Protein AF-A0A194AEV8-F1 (afdb_monomer)

Organism: NCBI:txid1592317

Structure (mmCIF, N/CA/C/O backbone):
data_AF-A0A194AEV8-F1
#
_entry.id   AF-A0A194AEV8-F1
#
loop_
_atom_site.group_PDB
_atom_site.id
_atom_site.type_symbol
_atom_site.label_atom_id
_atom_site.label_alt_id
_atom_site.label_comp_id
_atom_site.label_asym_id
_atom_site.label_entity_id
_atom_site.label_seq_id
_atom_site.pdbx_PDB_ins_code
_atom_site.Cartn_x
_atom_site.Cartn_y
_atom_site.Cartn_z
_atom_site.occupancy
_atom_site.B_iso_or_equiv
_atom_site.auth_seq_id
_atom_site.auth_comp_id
_atom_site.auth_asym_id
_atom_site.auth_atom_id
_atom_site.pdbx_PDB_model_num
ATOM 1 N N . MET A 1 1 ? 37.733 2.564 -61.710 1.00 79.94 1 MET A N 1
ATOM 2 C CA . MET A 1 1 ? 37.888 1.873 -60.409 1.00 79.94 1 MET A CA 1
ATOM 3 C C . MET A 1 1 ? 37.365 2.719 -59.247 1.00 79.94 1 MET A C 1
ATOM 5 O O . MET A 1 1 ? 36.405 2.290 -58.626 1.00 79.94 1 MET A O 1
ATOM 9 N N . PHE A 1 2 ? 37.878 3.934 -59.002 1.00 91.38 2 PHE A N 1
ATOM 10 C CA . PHE A 1 2 ? 37.427 4.792 -57.884 1.00 91.38 2 PHE A CA 1
ATOM 11 C C . PHE A 1 2 ? 35.915 5.092 -57.846 1.00 91.38 2 PHE A C 1
ATOM 13 O O . PHE A 1 2 ? 35.305 4.978 -56.790 1.00 91.38 2 PHE A O 1
ATOM 20 N N . ILE A 1 3 ? 35.295 5.380 -58.998 1.00 92.19 3 ILE A N 1
ATOM 21 C CA . ILE A 1 3 ? 33.857 5.708 -59.095 1.00 92.19 3 ILE A CA 1
ATOM 22 C C . ILE A 1 3 ? 32.958 4.539 -58.643 1.00 92.19 3 ILE A C 1
ATOM 24 O O . ILE A 1 3 ? 31.922 4.747 -58.011 1.00 92.19 3 ILE A O 1
ATOM 28 N N . LEU A 1 4 ? 33.364 3.297 -58.926 1.00 93.38 4 LEU A N 1
ATOM 29 C CA . LEU A 1 4 ? 32.610 2.106 -58.521 1.00 93.38 4 LEU A CA 1
ATOM 30 C C . LEU A 1 4 ? 32.680 1.892 -57.003 1.00 93.38 4 LEU A C 1
ATOM 32 O O . LEU A 1 4 ? 31.666 1.583 -56.385 1.00 93.38 4 LEU A O 1
ATOM 36 N N . TYR A 1 5 ? 33.844 2.134 -56.391 1.00 94.81 5 TYR A N 1
ATOM 37 C CA . TYR A 1 5 ? 34.007 2.052 -54.937 1.00 94.81 5 TYR A CA 1
ATOM 38 C C . TYR A 1 5 ? 33.190 3.113 -54.197 1.00 94.81 5 TYR A C 1
ATOM 40 O O . TYR A 1 5 ? 32.513 2.784 -53.225 1.00 94.81 5 TYR A O 1
ATOM 48 N N . SER A 1 6 ? 33.183 4.363 -54.673 1.00 92.25 6 SER A N 1
ATOM 49 C CA . SER A 1 6 ? 32.349 5.411 -54.071 1.00 92.25 6 SER A CA 1
ATOM 50 C C . SER A 1 6 ? 30.857 5.087 -54.166 1.00 92.25 6 SER A C 1
ATOM 52 O O . SER A 1 6 ? 30.122 5.309 -53.208 1.00 92.25 6 SER A O 1
ATOM 54 N N . CYS A 1 7 ? 30.411 4.503 -55.282 1.00 94.31 7 CYS A N 1
ATOM 55 C CA . CYS A 1 7 ? 29.015 4.098 -55.455 1.00 94.31 7 CYS A CA 1
ATOM 56 C C . CYS A 1 7 ? 28.615 2.980 -54.474 1.00 94.31 7 CYS A C 1
ATOM 58 O O . CYS A 1 7 ? 27.549 3.037 -53.861 1.00 94.31 7 CYS A O 1
ATOM 60 N N . LEU A 1 8 ? 29.504 2.007 -54.258 1.00 94.19 8 LEU A N 1
ATOM 61 C CA . LEU A 1 8 ? 29.275 0.894 -53.335 1.00 94.19 8 LEU A CA 1
ATOM 62 C C . LEU A 1 8 ? 29.209 1.359 -51.871 1.00 94.19 8 LEU A C 1
ATOM 64 O O . LEU A 1 8 ? 28.365 0.882 -51.114 1.00 94.19 8 LEU A O 1
ATOM 68 N N . ILE A 1 9 ? 30.037 2.337 -51.489 1.00 93.88 9 ILE A N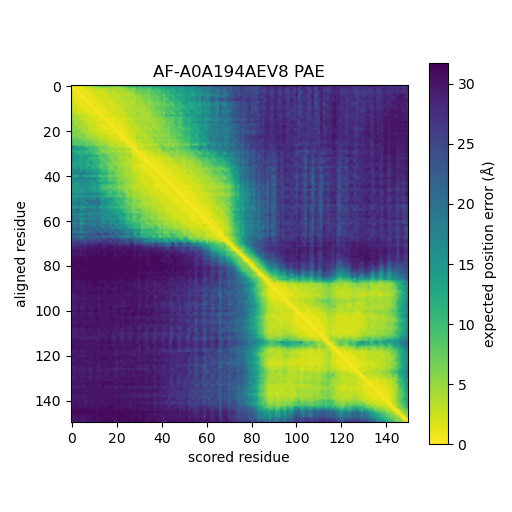 1
ATOM 69 C CA . ILE A 1 9 ? 30.010 2.935 -50.146 1.00 93.88 9 ILE A CA 1
ATOM 70 C C . ILE A 1 9 ? 28.677 3.655 -49.897 1.00 93.88 9 ILE A C 1
ATOM 72 O O . ILE A 1 9 ? 28.053 3.429 -48.863 1.00 93.88 9 ILE A O 1
ATOM 76 N N . VAL A 1 10 ? 28.196 4.466 -50.846 1.00 94.25 10 VAL A N 1
ATOM 77 C CA . VAL A 1 10 ? 26.916 5.188 -50.697 1.00 94.25 10 VAL A CA 1
ATOM 78 C C . VAL A 1 10 ? 25.734 4.219 -50.568 1.00 94.25 10 VAL A C 1
ATOM 80 O O . VAL A 1 10 ? 24.856 4.430 -49.731 1.00 94.25 10 VAL A O 1
ATOM 83 N N . LEU A 1 11 ? 25.731 3.120 -51.330 1.00 94.94 11 LEU A N 1
ATOM 84 C CA . LEU A 1 11 ? 24.713 2.072 -51.197 1.00 94.94 11 LEU A CA 1
ATOM 85 C C . LEU A 1 11 ? 24.755 1.385 -49.829 1.00 94.94 11 LEU A C 1
ATOM 87 O O . LEU A 1 11 ? 23.704 1.149 -49.233 1.00 94.94 11 LEU A O 1
ATOM 91 N N . ALA A 1 12 ? 25.950 1.091 -49.313 1.00 94.00 12 ALA A N 1
ATOM 92 C CA . ALA A 1 12 ? 26.101 0.485 -47.995 1.00 94.00 12 ALA A CA 1
ATOM 93 C C . ALA A 1 12 ? 25.555 1.399 -46.885 1.00 94.00 12 ALA A C 1
ATOM 95 O O . ALA A 1 12 ? 24.816 0.926 -46.022 1.00 94.00 12 ALA A O 1
ATOM 96 N N . PHE A 1 13 ? 25.836 2.706 -46.947 1.00 95.69 13 PHE A N 1
ATOM 97 C CA . PHE A 1 13 ? 25.277 3.682 -46.004 1.00 95.69 13 PHE A CA 1
ATOM 98 C C . PHE A 1 13 ? 23.747 3.739 -46.065 1.00 95.69 13 PHE A C 1
ATOM 100 O O . PHE A 1 13 ? 23.101 3.681 -45.022 1.00 95.69 13 PHE A O 1
ATOM 107 N N . GLY A 1 14 ? 23.156 3.742 -47.264 1.00 93.81 14 GLY A N 1
ATOM 108 C CA . GLY A 1 14 ? 21.696 3.738 -47.411 1.00 93.81 14 GLY A CA 1
ATOM 109 C C . GLY A 1 14 ? 21.020 2.507 -46.791 1.00 93.81 14 GLY A C 1
ATOM 110 O O . GLY A 1 14 ? 19.956 2.622 -46.181 1.00 93.81 14 GLY A O 1
ATOM 111 N N . ILE A 1 15 ? 21.646 1.329 -46.892 1.00 94.56 15 ILE A N 1
ATOM 112 C CA . ILE A 1 15 ? 21.136 0.097 -46.266 1.00 94.56 15 ILE A CA 1
ATOM 113 C C . ILE A 1 15 ? 21.226 0.187 -44.737 1.00 94.56 15 ILE A C 1
ATOM 115 O O . ILE A 1 15 ? 20.275 -0.180 -44.043 1.00 94.56 15 ILE A O 1
ATOM 119 N N . VAL A 1 16 ? 22.349 0.683 -44.210 1.00 94.56 16 VAL A N 1
ATOM 120 C CA . VAL A 1 16 ? 22.558 0.851 -42.764 1.00 94.56 16 VAL A CA 1
ATOM 121 C C . VAL A 1 16 ? 21.536 1.830 -42.183 1.00 94.56 16 VAL A C 1
ATOM 123 O O . VAL A 1 16 ? 20.871 1.494 -41.201 1.00 94.56 16 VAL A O 1
ATOM 126 N N . ASP A 1 17 ? 21.328 2.978 -42.829 1.00 92.81 17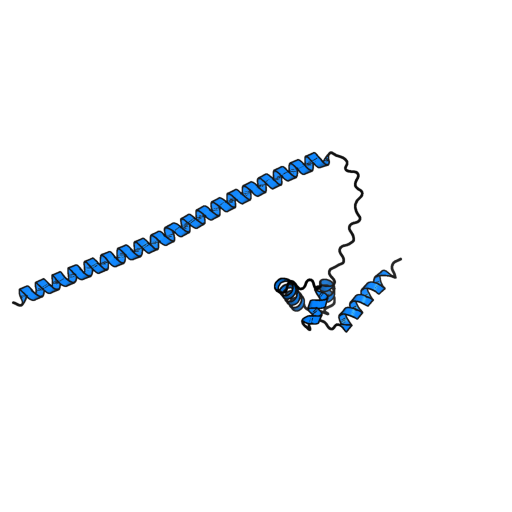 ASP A N 1
ATOM 127 C CA . ASP A 1 17 ? 20.342 3.976 -42.400 1.00 92.81 17 ASP A CA 1
ATOM 128 C C . ASP A 1 17 ? 18.916 3.413 -42.401 1.00 92.81 17 ASP A C 1
ATOM 130 O O . ASP A 1 17 ? 18.171 3.603 -41.437 1.00 92.81 17 ASP A O 1
ATOM 134 N N . ALA A 1 18 ? 18.537 2.644 -43.427 1.00 93.88 18 ALA A N 1
ATOM 135 C CA . ALA A 1 18 ? 17.218 2.013 -43.490 1.00 93.88 18 ALA A CA 1
ATOM 136 C C . ALA A 1 18 ? 16.988 1.004 -42.347 1.00 93.88 18 ALA A C 1
ATOM 138 O O . ALA A 1 18 ? 15.888 0.928 -41.786 1.00 93.88 18 ALA A O 1
ATOM 139 N N . ILE A 1 19 ? 18.022 0.241 -41.971 1.00 94.38 19 ILE A N 1
ATOM 140 C CA . ILE A 1 19 ? 17.958 -0.706 -40.848 1.00 94.38 19 ILE A CA 1
ATOM 141 C C . ILE A 1 19 ? 17.806 0.044 -39.522 1.00 94.38 19 ILE A C 1
ATOM 143 O O . ILE A 1 19 ? 16.944 -0.316 -38.715 1.00 94.38 19 ILE A O 1
ATOM 147 N N . ILE A 1 20 ? 18.600 1.098 -39.309 1.00 91.44 20 ILE A N 1
ATOM 148 C CA . ILE A 1 20 ? 18.545 1.921 -38.094 1.00 91.44 20 ILE A CA 1
ATOM 149 C C . ILE A 1 20 ? 17.167 2.577 -37.961 1.00 91.44 20 ILE A C 1
ATOM 151 O O . ILE A 1 20 ? 16.539 2.477 -36.906 1.00 91.44 20 ILE A O 1
ATOM 155 N N . PHE A 1 21 ? 16.647 3.168 -39.040 1.00 93.00 21 PHE A N 1
ATOM 156 C CA . PHE A 1 21 ? 15.336 3.818 -39.041 1.00 93.00 21 PHE A CA 1
ATOM 157 C C . PHE A 1 21 ? 14.208 2.843 -38.670 1.00 93.00 21 PHE A C 1
ATOM 159 O O . PHE A 1 21 ? 13.383 3.127 -37.798 1.00 93.00 21 PHE A O 1
ATOM 166 N N . LYS A 1 22 ? 14.215 1.636 -39.255 1.00 90.25 22 LYS A N 1
ATOM 167 C CA . LYS A 1 22 ? 13.235 0.587 -38.930 1.00 90.25 22 LYS A CA 1
ATOM 168 C C . LYS A 1 22 ? 13.346 0.120 -37.474 1.00 90.25 22 LYS A C 1
ATOM 170 O O . LYS A 1 22 ? 12.332 -0.164 -36.827 1.00 90.25 22 LYS A O 1
ATOM 175 N N . TYR A 1 23 ? 14.566 0.035 -36.947 1.00 92.12 23 TYR A N 1
ATOM 176 C CA . TYR A 1 23 ? 14.801 -0.348 -35.557 1.00 92.12 23 TYR A CA 1
ATOM 177 C C . TYR A 1 23 ? 14.248 0.696 -34.574 1.00 92.12 23 TYR A C 1
ATOM 179 O O . TYR A 1 23 ? 13.541 0.339 -33.631 1.00 92.12 23 TYR A O 1
ATOM 187 N N . ILE A 1 24 ? 14.476 1.985 -34.838 1.00 88.50 24 ILE A N 1
ATOM 188 C CA . ILE A 1 24 ? 13.954 3.083 -34.010 1.00 88.50 24 ILE A CA 1
ATOM 189 C C . ILE A 1 24 ? 12.419 3.075 -34.011 1.00 88.50 24 ILE A C 1
ATOM 191 O O . ILE A 1 24 ? 11.794 3.047 -32.948 1.00 88.50 24 ILE A O 1
ATOM 195 N N . GLN A 1 25 ? 11.801 2.987 -35.191 1.00 85.94 25 GLN A N 1
ATOM 196 C CA . GLN A 1 25 ? 10.342 3.024 -35.327 1.00 85.94 25 GLN A CA 1
ATOM 197 C C . GLN A 1 25 ? 9.648 1.847 -34.613 1.00 85.94 25 GLN A C 1
ATOM 199 O O . GLN A 1 25 ? 8.587 1.996 -33.992 1.00 85.94 25 GLN A O 1
ATOM 204 N N . THR A 1 26 ? 10.250 0.655 -34.669 1.00 88.00 26 THR A N 1
ATOM 205 C CA . THR A 1 26 ? 9.713 -0.527 -33.974 1.00 88.00 26 THR A CA 1
ATOM 206 C C . THR A 1 26 ? 9.880 -0.450 -32.457 1.00 88.00 26 THR A C 1
ATOM 208 O O . THR A 1 26 ? 9.027 -0.969 -31.729 1.00 88.00 26 THR A O 1
ATOM 211 N N . TRP A 1 27 ? 10.925 0.215 -31.962 1.00 86.38 27 TRP A N 1
ATOM 212 C CA . TRP A 1 27 ? 11.132 0.426 -30.530 1.00 86.38 27 TRP A CA 1
ATOM 213 C C . TRP A 1 27 ? 10.113 1.409 -29.933 1.00 86.38 27 TRP A C 1
ATOM 215 O O . TRP A 1 27 ? 9.469 1.080 -28.930 1.00 86.38 27 TRP A O 1
ATOM 225 N N . GLU A 1 28 ? 9.874 2.551 -30.586 1.00 87.19 28 GLU A N 1
ATOM 226 C CA . GLU A 1 28 ? 8.882 3.540 -30.130 1.00 87.19 28 GLU A CA 1
ATOM 227 C C . GLU A 1 28 ? 7.466 2.956 -30.087 1.00 87.19 28 GLU A C 1
ATOM 229 O O . GLU A 1 28 ?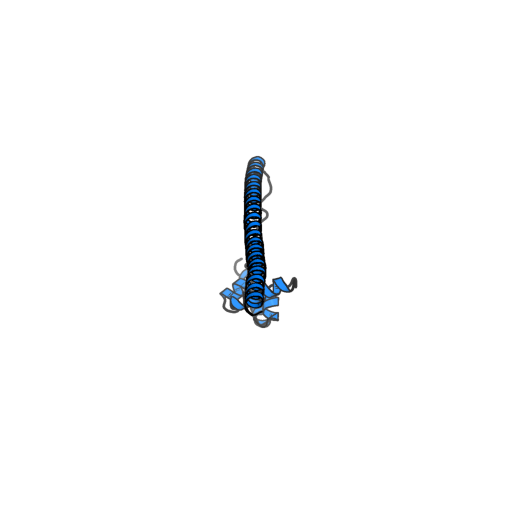 6.753 3.095 -29.089 1.00 87.19 28 GLU A O 1
ATOM 234 N N . SER A 1 29 ? 7.091 2.197 -31.121 1.00 82.62 29 SER A N 1
ATOM 235 C CA . SER A 1 29 ? 5.773 1.554 -31.207 1.00 82.62 29 SER A CA 1
ATOM 236 C C . SER A 1 29 ? 5.520 0.589 -30.042 1.00 82.62 29 SER A C 1
ATOM 238 O O . SER A 1 29 ? 4.422 0.542 -29.483 1.00 82.62 29 SER A O 1
ATOM 240 N N . ARG A 1 30 ? 6.548 -0.164 -29.624 1.00 83.31 30 ARG A N 1
ATOM 241 C CA . ARG A 1 30 ? 6.452 -1.082 -28.475 1.00 83.31 30 ARG A CA 1
ATOM 242 C C . ARG A 1 30 ? 6.332 -0.336 -27.150 1.00 83.31 30 ARG A C 1
ATOM 244 O O . ARG A 1 30 ? 5.653 -0.824 -26.248 1.00 83.31 30 ARG A O 1
ATOM 251 N N . SER A 1 31 ? 6.989 0.814 -27.016 1.00 82.88 31 SER A N 1
ATOM 252 C CA . SER A 1 31 ? 6.904 1.639 -25.808 1.00 82.88 31 SER A CA 1
ATOM 253 C C . SER A 1 31 ? 5.512 2.258 -25.657 1.00 82.88 31 SER A C 1
ATOM 255 O O . SER A 1 31 ? 4.867 2.096 -24.618 1.00 82.88 31 SER A O 1
ATOM 257 N N . LEU A 1 32 ? 4.989 2.851 -26.734 1.00 83.56 32 LEU A N 1
ATOM 258 C CA . LEU A 1 32 ? 3.650 3.442 -26.759 1.00 83.56 32 LEU A CA 1
ATOM 259 C C . LEU A 1 32 ? 2.554 2.401 -26.520 1.00 83.56 32 LEU A C 1
ATOM 261 O O . LEU A 1 32 ? 1.619 2.663 -25.769 1.00 83.56 32 LEU A O 1
ATOM 265 N N . ALA A 1 33 ? 2.690 1.192 -27.075 1.00 86.44 33 ALA A N 1
ATOM 266 C CA . ALA A 1 33 ? 1.743 0.107 -26.818 1.00 86.44 33 ALA A CA 1
ATOM 267 C C . ALA A 1 33 ? 1.709 -0.311 -25.335 1.00 86.44 33 ALA A C 1
ATOM 269 O O . ALA A 1 33 ? 0.645 -0.630 -24.804 1.00 86.44 33 ALA A O 1
ATOM 270 N N . LYS A 1 34 ? 2.856 -0.284 -24.641 1.00 87.56 34 LYS A N 1
ATOM 271 C CA . LYS A 1 34 ? 2.918 -0.591 -23.202 1.00 87.56 34 LYS A CA 1
ATOM 272 C C . LYS A 1 34 ? 2.234 0.479 -22.357 1.00 87.56 34 LYS A C 1
ATOM 274 O O . LYS A 1 34 ? 1.544 0.117 -21.409 1.00 87.56 34 LYS A O 1
ATOM 279 N N . ILE A 1 35 ? 2.423 1.758 -22.684 1.00 89.06 35 ILE A N 1
ATOM 280 C CA . ILE A 1 35 ? 1.736 2.875 -22.009 1.00 89.06 35 ILE A CA 1
ATOM 281 C C . ILE A 1 35 ? 0.225 2.768 -22.273 1.00 89.06 35 ILE A C 1
ATOM 283 O O . ILE A 1 35 ? -0.541 2.650 -21.323 1.00 89.06 35 ILE A O 1
ATOM 287 N N . ARG A 1 36 ? -0.134 2.580 -23.553 1.00 90.12 36 ARG A N 1
ATOM 288 C CA . ARG A 1 36 ? -1.394 2.033 -24.087 1.00 90.12 36 ARG A CA 1
ATOM 289 C C . ARG A 1 36 ? -2.148 1.142 -23.100 1.00 90.12 36 ARG A C 1
ATOM 291 O O . ARG A 1 36 ? -3.175 1.470 -22.512 1.00 90.12 36 ARG A O 1
ATOM 298 N N . ASN A 1 37 ? -1.566 -0.040 -22.945 1.00 94.75 37 ASN A N 1
ATOM 299 C CA . ASN A 1 37 ? -2.147 -1.128 -22.179 1.00 94.75 37 ASN A CA 1
ATOM 300 C C . ASN A 1 37 ? -2.237 -0.821 -20.681 1.00 94.75 37 ASN A C 1
ATOM 302 O O . ASN A 1 37 ? -3.149 -1.320 -20.023 1.00 94.75 37 ASN A O 1
ATOM 306 N N . LYS A 1 38 ? -1.304 -0.033 -20.129 1.00 92.38 38 LYS A N 1
ATOM 307 C CA . LYS A 1 38 ? -1.341 0.361 -18.716 1.00 92.38 38 LYS A CA 1
ATOM 308 C C . LYS A 1 38 ? -2.512 1.295 -18.433 1.00 92.38 38 LYS A C 1
ATOM 310 O O . LYS A 1 38 ? -3.227 1.051 -17.466 1.00 92.38 38 LYS A O 1
ATOM 315 N N . ASP A 1 39 ? -2.746 2.287 -19.285 1.00 92.31 39 ASP A N 1
ATOM 316 C CA . ASP A 1 39 ? -3.878 3.208 -19.134 1.00 92.31 39 ASP A CA 1
ATOM 317 C C . ASP A 1 39 ? -5.217 2.471 -19.272 1.00 92.31 39 ASP A C 1
ATOM 319 O O . ASP A 1 39 ? -6.134 2.667 -18.466 1.00 92.31 39 ASP A O 1
ATOM 323 N N . ASP A 1 40 ? -5.306 1.531 -20.218 1.00 95.31 40 ASP A N 1
ATOM 324 C CA . ASP A 1 40 ? -6.484 0.674 -20.383 1.00 95.31 40 ASP A CA 1
ATOM 325 C C . ASP A 1 40 ? -6.723 -0.220 -19.152 1.00 95.31 40 ASP A C 1
ATOM 327 O O . ASP A 1 40 ? -7.862 -0.382 -18.702 1.00 95.31 40 ASP A O 1
ATOM 331 N N . GLN A 1 41 ? -5.664 -0.795 -18.570 1.00 95.06 41 GLN A N 1
ATOM 332 C CA . GLN A 1 41 ? -5.766 -1.574 -17.331 1.00 95.06 41 GLN A CA 1
ATOM 333 C C . GLN A 1 41 ? -6.202 -0.714 -16.144 1.00 95.06 41 GLN A C 1
ATOM 335 O O . GLN A 1 41 ? -7.059 -1.138 -15.362 1.00 95.06 41 GLN A O 1
ATOM 340 N N . LEU A 1 42 ? -5.647 0.491 -16.016 1.00 95.25 42 LEU A N 1
ATOM 341 C CA . LEU A 1 42 ? -5.990 1.411 -14.936 1.00 95.25 42 LEU A CA 1
ATOM 342 C C . LEU A 1 42 ? -7.460 1.825 -15.029 1.00 95.25 42 LEU A C 1
ATOM 344 O O . LEU A 1 42 ? -8.185 1.774 -14.037 1.00 95.25 42 LEU A O 1
ATOM 348 N N . THR A 1 43 ? -7.924 2.125 -16.243 1.00 94.81 43 THR A N 1
ATOM 349 C CA . THR A 1 43 ? -9.320 2.480 -16.522 1.00 94.81 43 THR A CA 1
ATOM 350 C C . THR A 1 43 ? -10.269 1.337 -16.169 1.00 94.81 43 THR A C 1
ATOM 352 O O . THR A 1 43 ? -11.275 1.554 -15.492 1.00 94.81 43 THR A O 1
ATOM 355 N N . LYS A 1 44 ? -9.938 0.097 -16.555 1.00 95.69 44 LYS A N 1
ATOM 356 C CA . LYS A 1 44 ? -10.727 -1.092 -16.185 1.00 95.69 44 LYS A CA 1
ATOM 357 C C . LYS A 1 44 ? -10.779 -1.301 -14.673 1.00 95.69 44 LYS A C 1
ATOM 359 O O . LYS A 1 44 ? -11.847 -1.582 -14.134 1.00 95.69 44 LYS A O 1
ATOM 364 N N . THR A 1 45 ? -9.647 -1.130 -13.993 1.00 95.00 45 THR A N 1
ATOM 365 C CA . THR A 1 45 ? -9.556 -1.270 -12.531 1.00 95.00 45 THR A CA 1
ATOM 366 C C . THR A 1 45 ? -10.402 -0.212 -11.826 1.00 95.00 45 THR A C 1
ATOM 368 O O . THR A 1 45 ? -11.182 -0.536 -10.932 1.00 95.00 45 THR A O 1
ATOM 371 N N . TYR A 1 46 ? -10.321 1.042 -12.277 1.00 96.50 46 TYR A N 1
ATOM 372 C CA . TYR A 1 46 ? -11.147 2.133 -11.767 1.00 96.50 46 TYR A CA 1
ATOM 373 C C . TYR A 1 46 ? -12.643 1.844 -11.953 1.00 96.50 46 TYR A C 1
ATOM 375 O O . TYR A 1 46 ? -13.419 1.932 -11.004 1.00 96.50 46 TYR A O 1
ATOM 383 N N . GLN A 1 47 ? -13.049 1.417 -13.152 1.00 96.44 47 GLN A N 1
ATOM 384 C CA . GLN A 1 47 ? -14.441 1.054 -13.430 1.00 96.44 47 GLN A CA 1
ATOM 385 C C . GLN A 1 47 ? -14.940 -0.103 -12.551 1.00 96.44 47 GLN A C 1
ATOM 387 O O . GLN A 1 47 ? -16.090 -0.075 -12.113 1.00 96.44 47 GLN A O 1
ATOM 392 N N . ALA A 1 48 ? -14.102 -1.108 -12.277 1.00 96.75 48 ALA A N 1
ATOM 393 C CA . ALA A 1 48 ? -14.448 -2.211 -11.383 1.00 96.75 48 ALA A CA 1
ATOM 394 C C . ALA A 1 48 ? -14.678 -1.721 -9.944 1.00 96.75 48 ALA A C 1
ATOM 396 O O . ALA A 1 48 ? -15.729 -1.994 -9.368 1.00 96.75 48 ALA A O 1
ATOM 397 N N . MET A 1 49 ? -13.762 -0.911 -9.407 1.00 94.62 49 MET A N 1
ATOM 398 C CA . MET A 1 49 ? -13.876 -0.352 -8.055 1.00 94.62 49 MET A CA 1
ATOM 399 C C . MET A 1 49 ? -15.125 0.530 -7.891 1.00 94.62 49 MET A C 1
ATOM 401 O O . MET A 1 49 ? -15.812 0.462 -6.869 1.00 94.62 49 MET A O 1
ATOM 405 N N . VAL A 1 50 ? -15.463 1.339 -8.901 1.00 96.88 50 VAL A N 1
ATOM 406 C CA . VAL A 1 50 ? -16.681 2.168 -8.879 1.00 96.88 50 VAL A CA 1
ATOM 407 C C . VAL A 1 50 ? -17.934 1.290 -8.812 1.00 96.88 50 VAL A C 1
ATOM 409 O O . VAL A 1 50 ? -18.836 1.575 -8.021 1.00 96.88 50 VAL A O 1
ATOM 412 N N . LYS A 1 51 ? -17.979 0.193 -9.578 1.00 96.31 51 LYS A N 1
ATOM 413 C CA . LYS A 1 51 ? -19.089 -0.772 -9.525 1.00 96.31 51 LYS A CA 1
ATOM 414 C C . LYS A 1 51 ? -19.185 -1.459 -8.163 1.00 96.31 51 LYS A C 1
ATOM 416 O O 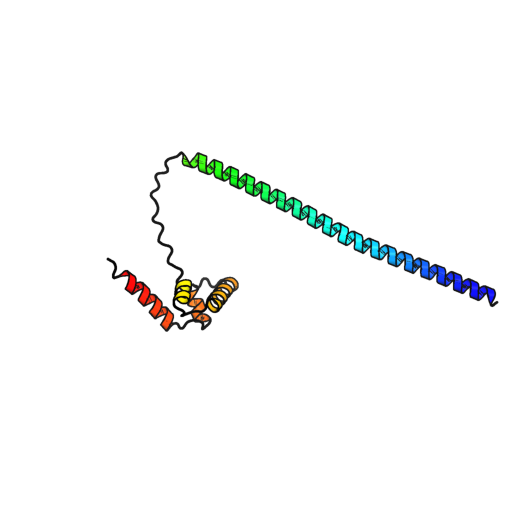. LYS A 1 51 ? -20.281 -1.540 -7.616 1.00 96.31 51 LYS A O 1
ATOM 421 N N . GLU A 1 52 ? -18.066 -1.900 -7.591 1.00 93.00 52 GLU A N 1
ATOM 422 C CA . GLU A 1 52 ? -18.041 -2.497 -6.247 1.00 93.00 52 GLU A CA 1
ATOM 423 C C . GLU A 1 52 ? -18.542 -1.512 -5.186 1.00 93.00 52 GLU A C 1
ATOM 425 O O . GLU A 1 52 ? -19.369 -1.863 -4.346 1.00 93.00 52 GLU A O 1
ATOM 430 N N . THR A 1 53 ? -18.128 -0.248 -5.272 1.00 92.56 53 THR A N 1
ATOM 431 C CA . THR A 1 53 ? -18.575 0.803 -4.347 1.00 92.56 53 THR A CA 1
ATOM 432 C C . THR A 1 53 ? -20.081 1.039 -4.456 1.00 92.56 53 THR A C 1
ATOM 434 O O . THR A 1 53 ? -20.767 1.158 -3.439 1.00 92.56 53 THR A O 1
ATOM 437 N N . GLN A 1 54 ? -20.624 1.059 -5.677 1.00 94.69 54 GLN A N 1
ATOM 438 C CA . GLN A 1 54 ? -22.067 1.175 -5.900 1.00 94.69 54 GLN A CA 1
ATOM 439 C C . GLN A 1 54 ? -22.830 -0.030 -5.342 1.00 94.69 54 GLN A C 1
ATOM 441 O O . GLN A 1 54 ? -23.862 0.154 -4.700 1.00 94.69 54 GLN A O 1
ATOM 446 N N . GLN A 1 55 ? -22.312 -1.248 -5.521 1.00 95.25 55 GLN A N 1
ATOM 447 C CA . GLN A 1 55 ? -22.925 -2.459 -4.969 1.00 95.25 55 GLN A CA 1
ATOM 448 C C . GLN A 1 55 ? -22.910 -2.467 -3.440 1.00 95.25 55 GLN A C 1
ATOM 450 O O . GLN A 1 55 ? -23.917 -2.803 -2.821 1.00 95.25 55 GLN A O 1
ATOM 455 N N . ILE A 1 56 ? -21.799 -2.060 -2.818 1.00 92.75 56 ILE A N 1
ATOM 456 C CA . ILE A 1 56 ? -21.699 -1.940 -1.359 1.00 92.75 56 ILE A CA 1
ATOM 457 C C . ILE A 1 56 ? -22.688 -0.894 -0.852 1.00 92.75 56 ILE A C 1
ATOM 459 O O . ILE A 1 56 ? -23.377 -1.143 0.136 1.00 92.75 56 ILE A O 1
ATOM 463 N N . LYS A 1 57 ? -22.801 0.248 -1.541 1.00 94.06 57 LYS A N 1
ATOM 464 C CA . LYS A 1 57 ? -23.759 1.296 -1.182 1.00 94.06 57 LYS A CA 1
ATOM 465 C C . LYS A 1 57 ? -25.202 0.791 -1.273 1.00 94.06 57 LYS A C 1
ATOM 467 O O . LYS A 1 57 ? -25.932 0.898 -0.294 1.00 94.06 57 LYS A O 1
ATOM 472 N N . ALA A 1 58 ? -25.577 0.157 -2.385 1.00 93.75 58 ALA A N 1
ATOM 473 C CA . ALA A 1 58 ? -26.904 -0.434 -2.558 1.00 93.75 58 ALA A CA 1
ATOM 474 C C . ALA A 1 58 ? -27.195 -1.513 -1.501 1.00 93.75 58 ALA A C 1
ATOM 476 O O . ALA A 1 58 ? -28.283 -1.558 -0.932 1.00 93.75 58 ALA A O 1
ATOM 477 N N . LYS A 1 59 ? -26.203 -2.351 -1.175 1.00 92.19 59 LYS A N 1
ATOM 478 C CA . LYS A 1 59 ? -26.325 -3.381 -0.136 1.00 92.19 59 LYS A CA 1
ATOM 479 C C . LYS A 1 59 ? -26.463 -2.779 1.265 1.00 92.19 59 LYS A C 1
ATOM 481 O O . LYS A 1 59 ? -27.231 -3.297 2.070 1.00 92.19 59 LYS A O 1
ATOM 486 N N . ALA A 1 60 ? -25.749 -1.696 1.563 1.00 89.31 60 ALA A N 1
ATOM 487 C CA . ALA A 1 60 ? -25.862 -0.984 2.833 1.00 89.31 60 ALA A CA 1
ATOM 488 C C . ALA A 1 60 ? -27.234 -0.311 2.987 1.00 89.31 60 ALA A C 1
ATOM 490 O O . ALA A 1 60 ? -27.818 -0.355 4.069 1.00 89.31 60 ALA A O 1
ATOM 491 N N . GLU A 1 61 ? -27.768 0.267 1.909 1.00 88.81 61 GLU A N 1
ATOM 492 C CA . GLU A 1 61 ? -29.112 0.852 1.881 1.00 88.81 61 GLU A CA 1
ATOM 493 C C . GLU A 1 61 ? -30.196 -0.224 2.041 1.00 88.81 61 GLU A C 1
ATOM 495 O O . GLU A 1 61 ? -31.077 -0.072 2.887 1.00 88.81 61 GLU A O 1
ATOM 500 N N . ALA A 1 62 ? -30.083 -1.354 1.335 1.00 88.88 62 ALA A N 1
ATOM 501 C CA . ALA A 1 62 ? -30.994 -2.490 1.489 1.00 88.88 62 ALA A CA 1
ATOM 502 C C . ALA A 1 62 ? -30.985 -3.051 2.923 1.00 88.88 62 ALA A C 1
ATOM 504 O O . ALA A 1 62 ? -32.042 -3.246 3.519 1.00 88.88 62 ALA A O 1
ATOM 505 N N . LEU A 1 63 ? -29.798 -3.225 3.517 1.00 88.44 63 LEU A N 1
ATOM 506 C CA . LEU A 1 63 ? -29.665 -3.693 4.899 1.00 88.44 63 LEU A CA 1
ATOM 507 C C . LEU A 1 63 ? -30.229 -2.683 5.909 1.00 88.44 63 LEU A C 1
ATOM 509 O O . LEU A 1 63 ? -30.763 -3.072 6.946 1.00 88.44 63 LEU A O 1
ATOM 513 N N . ARG A 1 64 ? -30.113 -1.379 5.630 1.00 85.88 64 ARG A N 1
ATOM 514 C CA . ARG A 1 64 ? -30.708 -0.333 6.470 1.00 85.88 64 ARG A CA 1
ATOM 515 C C . ARG A 1 64 ? -32.234 -0.398 6.434 1.00 85.88 64 ARG A C 1
ATOM 517 O O . ARG A 1 64 ? -32.845 -0.306 7.493 1.00 85.88 64 ARG A O 1
ATOM 524 N N . LEU A 1 65 ? -32.828 -0.592 5.257 1.00 85.62 65 LEU A N 1
ATOM 525 C CA . LEU A 1 65 ? -34.277 -0.758 5.104 1.00 85.62 65 LEU A CA 1
ATOM 526 C C . LEU A 1 65 ? -34.777 -2.034 5.793 1.00 85.62 65 LEU A C 1
ATOM 528 O O . LEU A 1 65 ? -35.794 -1.995 6.478 1.00 85.62 65 LEU A O 1
ATOM 532 N N . GLU A 1 66 ? -34.033 -3.138 5.691 1.00 82.25 66 GLU A N 1
ATOM 533 C CA . GLU A 1 66 ? -34.353 -4.390 6.387 1.00 82.25 66 GLU A CA 1
ATOM 534 C C . GLU A 1 66 ? -34.285 -4.229 7.914 1.00 82.25 66 GLU A C 1
ATOM 536 O O . GLU A 1 66 ? -35.179 -4.684 8.625 1.00 82.25 66 GLU A O 1
ATOM 541 N N . ARG A 1 67 ? -33.276 -3.515 8.438 1.00 77.06 67 ARG A N 1
ATOM 542 C CA . ARG A 1 67 ? -33.195 -3.193 9.873 1.00 77.06 67 ARG A CA 1
ATOM 543 C C . ARG A 1 67 ? -34.347 -2.310 10.336 1.00 77.06 67 ARG A C 1
ATOM 545 O O . ARG A 1 67 ? -34.921 -2.602 11.373 1.00 77.06 67 ARG A O 1
ATOM 552 N N . GLN A 1 68 ? -34.713 -1.289 9.564 1.00 76.94 68 GLN A N 1
ATOM 553 C CA . GLN A 1 68 ? -35.834 -0.403 9.898 1.00 76.94 68 GLN A CA 1
ATOM 554 C C . GLN A 1 68 ? -37.189 -1.126 9.840 1.00 76.94 68 GLN A C 1
ATOM 556 O O . GLN A 1 68 ? -38.059 -0.860 10.665 1.00 76.94 68 GLN A O 1
ATOM 561 N N . ALA A 1 69 ? -37.361 -2.074 8.914 1.00 70.44 69 ALA A N 1
ATOM 562 C CA . ALA A 1 69 ? -38.542 -2.937 8.865 1.00 70.44 69 ALA A CA 1
ATOM 563 C C . ALA A 1 69 ? -38.578 -3.941 10.034 1.00 70.44 69 ALA A C 1
ATOM 565 O O . ALA A 1 69 ? -39.647 -4.246 10.556 1.00 70.44 69 ALA A O 1
ATOM 566 N N . ASN A 1 70 ? -37.413 -4.418 10.486 1.00 66.69 70 ASN A N 1
ATOM 567 C CA . ASN A 1 70 ? -37.287 -5.333 11.625 1.00 66.69 70 ASN A CA 1
ATOM 568 C C . ASN A 1 70 ? -37.319 -4.615 12.998 1.00 66.69 70 ASN A C 1
ATOM 570 O O . ASN A 1 70 ? -37.542 -5.250 14.025 1.00 66.69 70 ASN A O 1
ATOM 574 N N . GLU A 1 71 ? -37.150 -3.289 13.036 1.00 59.16 71 GLU A N 1
ATOM 575 C CA . GLU A 1 71 ? -37.276 -2.445 14.239 1.00 59.16 71 GLU A CA 1
ATOM 576 C C . GLU A 1 71 ? -38.740 -2.189 14.669 1.00 59.16 71 GLU A C 1
ATOM 578 O O . GLU A 1 71 ? -38.966 -1.600 15.724 1.00 59.16 71 GLU A O 1
ATOM 583 N N . GLN A 1 72 ? -39.745 -2.669 13.919 1.00 53.28 72 GLN A N 1
ATOM 584 C CA . GLN A 1 72 ? -41.162 -2.629 14.332 1.00 53.28 72 GLN A CA 1
ATOM 585 C C . GLN A 1 72 ? -41.632 -3.862 15.125 1.00 53.28 72 GLN A C 1
ATOM 587 O O . GLN A 1 72 ? -42.787 -3.911 15.550 1.00 53.28 72 GLN A O 1
ATOM 592 N N . VAL A 1 73 ? -40.757 -4.835 15.399 1.00 56.72 73 VAL A N 1
ATOM 593 C CA . VAL A 1 73 ? -41.037 -5.869 16.405 1.00 56.72 73 VAL A CA 1
ATOM 594 C C . VAL A 1 73 ? -40.459 -5.391 17.741 1.00 56.72 73 VAL A C 1
ATOM 596 O O . VAL A 1 73 ? -39.242 -5.208 17.826 1.00 56.72 73 VAL A O 1
ATOM 599 N N . PRO A 1 74 ? -41.271 -5.188 18.800 1.00 51.28 74 PRO A N 1
ATOM 600 C CA . PRO A 1 74 ? -40.770 -4.808 20.115 1.00 51.28 74 PRO A CA 1
ATOM 601 C C . PRO A 1 74 ? -39.975 -5.981 20.696 1.00 51.28 74 PRO A C 1
ATOM 603 O O . PRO A 1 74 ? -40.499 -6.853 21.390 1.00 51.28 74 PRO A O 1
ATOM 606 N N . SER A 1 75 ? -38.685 -6.032 20.373 1.00 51.00 75 SER A N 1
ATOM 607 C CA . SER A 1 75 ? -37.761 -7.015 20.916 1.00 51.00 75 SER A CA 1
ATOM 608 C C . SER A 1 75 ? -37.438 -6.619 22.348 1.00 51.00 75 SER A C 1
ATOM 610 O O . SER A 1 75 ? -36.500 -5.879 22.639 1.00 51.00 75 SER A O 1
ATOM 612 N N . SER A 1 76 ? -38.273 -7.136 23.244 1.00 54.66 76 SER A N 1
ATOM 613 C CA . SER A 1 76 ? -37.973 -7.444 24.636 1.00 54.66 76 SER A CA 1
ATOM 614 C C . SER A 1 76 ? -36.647 -8.221 24.729 1.00 54.66 76 SER A C 1
ATOM 616 O O . SER A 1 76 ? -36.602 -9.442 24.893 1.00 54.66 76 SER A O 1
ATOM 618 N N . LYS A 1 77 ? -35.529 -7.510 24.633 1.00 55.56 77 LYS A N 1
ATOM 619 C CA . LYS A 1 77 ? -34.240 -7.946 25.154 1.00 55.56 77 LYS A CA 1
ATOM 620 C C . LYS A 1 77 ? -33.654 -6.765 25.890 1.00 55.56 77 LYS A C 1
ATOM 622 O O . LYS A 1 77 ? -33.190 -5.802 25.288 1.00 55.56 77 LYS A O 1
ATOM 627 N N . ALA A 1 78 ? -33.742 -6.874 27.212 1.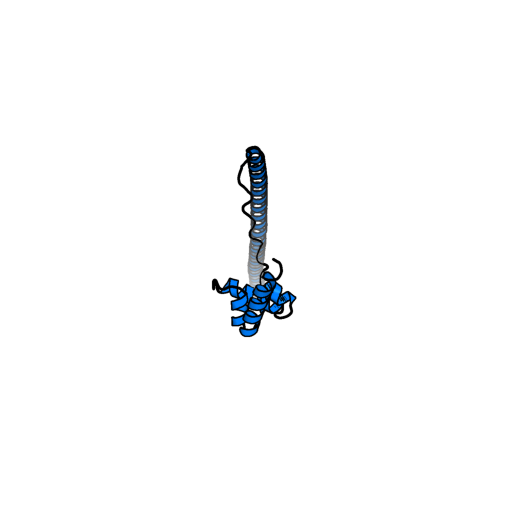00 54.91 78 ALA A N 1
ATOM 628 C CA . ALA A 1 78 ? -33.074 -6.028 28.176 1.00 54.91 78 ALA A CA 1
ATOM 629 C C . ALA A 1 78 ? -31.690 -5.594 27.662 1.00 54.91 78 ALA A C 1
ATOM 631 O O . ALA A 1 78 ? -30.974 -6.431 27.092 1.00 54.91 78 ALA A O 1
ATOM 632 N N . PRO A 1 79 ? -31.286 -4.332 27.881 1.00 52.31 79 PRO A N 1
ATOM 633 C CA . PRO A 1 79 ? -29.916 -3.916 27.652 1.00 52.31 79 PRO A CA 1
ATOM 634 C C . PRO A 1 79 ? -29.027 -4.868 28.450 1.00 52.31 79 PRO A C 1
ATOM 636 O O . PRO A 1 79 ? -29.009 -4.833 29.680 1.00 52.31 79 PRO A O 1
ATOM 639 N N . ARG A 1 80 ? -28.314 -5.771 27.767 1.00 53.56 80 ARG A N 1
ATOM 640 C CA . ARG A 1 80 ? -27.153 -6.408 28.379 1.00 53.56 80 ARG A CA 1
ATOM 641 C C . ARG A 1 80 ? -26.256 -5.247 28.748 1.00 53.56 80 ARG A C 1
ATOM 643 O O . ARG A 1 80 ? -25.786 -4.551 27.850 1.00 53.56 80 ARG A O 1
ATOM 650 N N . ALA A 1 81 ? -26.125 -5.018 30.052 1.00 46.44 81 ALA A N 1
ATOM 651 C CA . ALA A 1 81 ? -25.217 -4.055 30.630 1.00 46.44 81 ALA A CA 1
ATOM 652 C C . ALA A 1 81 ? -23.925 -4.087 29.817 1.00 46.44 81 ALA A C 1
ATOM 654 O O . ALA A 1 81 ? -23.239 -5.110 29.750 1.00 46.44 81 ALA A O 1
ATOM 655 N N . ILE A 1 82 ? -23.667 -2.986 29.117 1.00 53.53 82 ILE A N 1
ATOM 656 C CA . ILE A 1 82 ? -22.390 -2.731 28.481 1.00 53.53 82 ILE A CA 1
ATOM 657 C C . ILE A 1 82 ? -21.422 -2.728 29.655 1.00 53.53 82 ILE A C 1
ATOM 659 O O . ILE A 1 82 ? -21.394 -1.775 30.433 1.00 53.53 82 ILE A O 1
ATOM 663 N N . ALA A 1 83 ? -20.710 -3.839 29.848 1.00 46.78 83 ALA A N 1
ATOM 664 C CA . ALA A 1 83 ? -19.550 -3.863 30.711 1.00 46.78 83 ALA A CA 1
ATOM 665 C C . ALA A 1 83 ? -18.689 -2.695 30.238 1.00 46.78 83 ALA A C 1
ATOM 667 O O . ALA A 1 83 ? -18.293 -2.656 29.070 1.00 46.78 83 ALA A O 1
ATOM 668 N N . GLN A 1 84 ? -18.533 -1.698 31.108 1.00 51.72 84 GLN A N 1
ATOM 669 C CA . GLN A 1 84 ? -17.755 -0.498 30.839 1.00 51.72 84 GLN A CA 1
ATOM 670 C C . GLN A 1 84 ? -16.461 -0.926 30.140 1.00 51.72 84 GLN A C 1
ATOM 672 O O . GLN A 1 84 ? -15.811 -1.864 30.620 1.00 51.72 84 GLN A O 1
ATOM 677 N N . PRO A 1 85 ? -16.095 -0.331 28.991 1.00 47.28 85 PRO A N 1
ATOM 678 C CA . PRO A 1 85 ? -14.837 -0.670 28.359 1.00 47.28 85 PRO A CA 1
ATOM 679 C C . PRO A 1 85 ? -13.754 -0.349 29.381 1.00 47.28 85 PRO A C 1
ATOM 681 O O . PRO A 1 85 ? -13.553 0.819 29.711 1.00 47.28 85 PRO A O 1
ATOM 684 N N . ARG A 1 86 ? -13.102 -1.388 29.924 1.00 55.00 86 ARG A N 1
ATOM 685 C CA . ARG A 1 86 ? -11.890 -1.237 30.729 1.00 55.00 86 ARG A CA 1
ATOM 686 C C . ARG A 1 86 ? -10.989 -0.315 29.921 1.00 55.00 86 ARG A C 1
ATOM 688 O O . ARG A 1 86 ? -10.572 -0.688 28.821 1.00 55.00 86 ARG A O 1
ATOM 695 N N . GLN A 1 87 ? -10.799 0.914 30.398 1.00 58.78 87 GLN A N 1
ATOM 696 C CA . GLN A 1 87 ? -9.897 1.858 29.760 1.00 58.78 87 GLN A CA 1
ATOM 697 C C . GLN A 1 87 ? -8.579 1.127 29.538 1.00 58.78 87 GLN A C 1
ATOM 699 O O . GLN A 1 87 ? -8.085 0.433 30.424 1.00 58.78 87 GLN A O 1
ATOM 704 N N . ASN A 1 88 ? -8.078 1.191 28.309 1.00 74.50 88 ASN A N 1
ATOM 705 C CA . ASN A 1 88 ? -6.901 0.442 27.912 1.00 74.50 88 ASN A CA 1
ATOM 706 C C . ASN A 1 88 ? -5.736 0.865 28.822 1.00 74.50 88 ASN A C 1
ATOM 708 O O . ASN A 1 88 ? -5.300 2.013 28.749 1.00 74.50 88 ASN A O 1
ATOM 712 N N . ILE A 1 89 ? -5.279 -0.046 29.684 1.00 81.81 89 ILE A N 1
ATOM 713 C CA . ILE A 1 89 ? -4.246 0.168 30.714 1.00 81.81 89 ILE A CA 1
ATOM 714 C C . ILE A 1 89 ? -3.013 0.831 30.090 1.00 81.81 89 ILE A C 1
ATOM 716 O O . ILE A 1 89 ? -2.476 1.803 30.613 1.00 81.81 89 ILE A O 1
ATOM 720 N N . ALA A 1 90 ? -2.638 0.398 28.885 1.00 80.56 90 ALA A N 1
ATOM 721 C CA . ALA A 1 90 ? -1.511 0.953 28.150 1.00 80.56 90 ALA A CA 1
ATOM 722 C C . ALA A 1 90 ? -1.691 2.429 27.742 1.00 80.56 90 ALA A C 1
ATOM 724 O O . ALA A 1 90 ? -0.706 3.144 27.582 1.00 80.56 90 ALA A O 1
ATOM 725 N N . LEU A 1 91 ? -2.928 2.910 27.575 1.00 83.81 91 LEU A N 1
ATOM 726 C CA . LEU A 1 91 ? -3.212 4.326 27.322 1.00 83.81 91 LEU A CA 1
ATOM 727 C C . LEU A 1 91 ? -3.076 5.163 28.602 1.00 83.81 91 LEU A C 1
ATOM 729 O O . LEU A 1 91 ? -2.569 6.280 28.546 1.00 83.81 91 LEU A O 1
ATOM 733 N N . GLN A 1 92 ? -3.493 4.622 29.748 1.00 84.31 92 GLN A N 1
ATOM 734 C CA . GLN A 1 92 ? -3.369 5.298 31.043 1.00 84.31 92 GLN A CA 1
ATOM 735 C C . GLN A 1 92 ? -1.899 5.425 31.471 1.00 84.31 92 GLN A C 1
ATOM 737 O O . GLN A 1 92 ? -1.493 6.488 31.933 1.00 84.31 92 GLN A O 1
ATOM 742 N N . LEU A 1 93 ? -1.077 4.402 31.209 1.00 85.19 93 LEU A N 1
ATOM 743 C CA . LEU A 1 93 ? 0.377 4.462 31.419 1.00 85.19 93 LEU A CA 1
ATOM 744 C C . LEU A 1 93 ? 1.036 5.603 30.624 1.00 85.19 93 LEU A C 1
ATOM 746 O O . LEU A 1 93 ? 1.972 6.240 31.103 1.00 85.19 93 LEU A O 1
ATOM 750 N N . VAL A 1 94 ? 0.523 5.908 29.426 1.00 87.44 94 VAL A N 1
ATOM 751 C CA . VAL A 1 94 ? 0.988 7.063 28.642 1.00 87.44 94 VAL A CA 1
ATOM 752 C C . VAL A 1 94 ? 0.505 8.384 29.239 1.00 87.44 94 VAL A C 1
ATOM 754 O O . VAL A 1 94 ? 1.274 9.340 29.295 1.00 87.44 94 VAL A O 1
ATOM 757 N N . GLN A 1 95 ? -0.744 8.454 29.706 1.00 85.25 95 GLN A N 1
ATOM 758 C CA . GLN A 1 95 ? -1.292 9.665 30.333 1.00 85.25 95 GLN A CA 1
ATOM 759 C C . GLN A 1 95 ? -0.564 10.042 31.627 1.00 85.25 95 GLN A C 1
ATOM 761 O O . GLN A 1 95 ?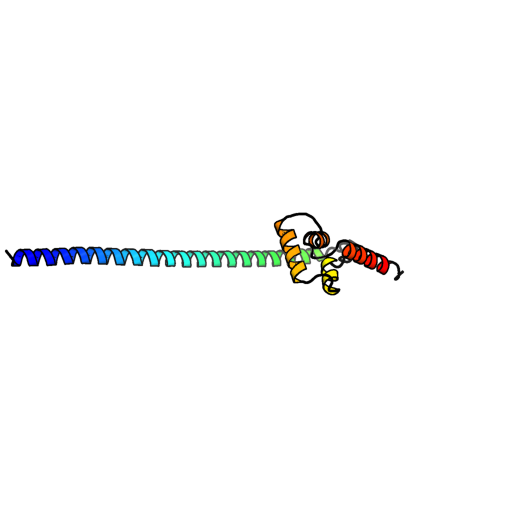 -0.402 11.226 31.907 1.00 85.25 95 GLN A O 1
ATOM 766 N N . GLN A 1 96 ? -0.091 9.051 32.382 1.00 83.19 96 GLN A N 1
ATOM 767 C CA . GLN A 1 96 ? 0.711 9.263 33.589 1.00 83.19 96 GLN A CA 1
ATOM 768 C C . GLN A 1 96 ? 2.196 9.530 33.301 1.00 83.19 96 GLN A C 1
ATOM 770 O O . GLN A 1 96 ? 2.971 9.744 34.226 1.00 83.19 96 GLN A O 1
ATOM 775 N N . GLY A 1 97 ? 2.610 9.518 32.029 1.00 84.44 97 GLY A N 1
ATOM 776 C CA . GLY A 1 97 ? 3.996 9.768 31.636 1.00 84.44 97 GLY A CA 1
ATOM 777 C C . GLY A 1 97 ? 4.962 8.616 31.927 1.00 84.44 97 GLY A C 1
ATOM 778 O O . GLY A 1 97 ? 6.161 8.785 31.724 1.00 84.44 97 GLY A O 1
ATOM 779 N N . LEU A 1 98 ? 4.463 7.447 32.346 1.00 86.38 98 LEU A N 1
ATOM 780 C CA . LEU A 1 98 ? 5.274 6.252 32.612 1.00 86.38 98 LEU A CA 1
ATOM 781 C C . LEU A 1 98 ? 5.817 5.630 31.320 1.00 86.38 98 LEU A C 1
ATOM 783 O O . LEU A 1 98 ? 6.873 5.008 31.316 1.00 86.38 98 LEU A O 1
ATOM 787 N N . VAL A 1 99 ? 5.096 5.809 30.210 1.00 87.75 99 VAL A N 1
ATOM 788 C CA . VAL A 1 99 ? 5.480 5.307 28.887 1.00 87.75 99 VAL A CA 1
ATOM 789 C C . VAL A 1 99 ? 5.276 6.403 27.842 1.00 87.75 99 VAL A C 1
ATOM 791 O O . VAL A 1 99 ? 4.253 7.082 27.804 1.00 87.75 99 VAL A O 1
ATOM 794 N N . SER A 1 100 ? 6.225 6.564 26.924 1.00 89.00 100 SER A N 1
ATOM 795 C CA . SER A 1 100 ? 6.078 7.473 25.785 1.00 89.00 100 SER A CA 1
ATOM 796 C C . SER A 1 100 ? 5.153 6.885 24.714 1.00 89.00 100 SER A C 1
ATOM 798 O O . SER A 1 100 ? 5.208 5.695 24.399 1.00 89.00 100 SER A O 1
ATOM 800 N N . GLY A 1 101 ? 4.388 7.731 24.017 1.00 87.19 101 GLY A N 1
ATOM 801 C CA . GLY A 1 101 ? 3.589 7.301 22.861 1.00 87.19 101 GLY A CA 1
ATOM 802 C C . GLY A 1 101 ? 4.409 6.585 21.771 1.00 87.19 101 GLY A C 1
ATOM 803 O O . GLY A 1 101 ? 3.898 5.688 21.097 1.00 87.19 101 GLY A O 1
ATOM 804 N N . LYS A 1 102 ? 5.707 6.907 21.634 1.00 88.81 102 LYS A N 1
ATOM 805 C CA . LYS A 1 102 ? 6.627 6.193 20.727 1.00 88.81 102 LYS A CA 1
ATOM 806 C C . LYS A 1 102 ? 6.863 4.742 21.168 1.00 88.81 102 LYS A C 1
ATOM 808 O O . LYS A 1 102 ? 6.843 3.844 20.329 1.00 88.81 102 LYS A O 1
ATOM 813 N N . GLN A 1 103 ? 7.041 4.511 22.468 1.00 88.44 103 GLN A N 1
ATOM 814 C CA . GLN A 1 103 ? 7.221 3.175 23.048 1.00 88.44 103 GLN A CA 1
ATOM 815 C C . GLN A 1 103 ? 5.932 2.351 22.935 1.00 88.44 103 GLN A C 1
ATOM 817 O O . GLN A 1 103 ? 5.979 1.197 22.512 1.00 88.44 103 GLN A O 1
ATOM 822 N N . LEU A 1 104 ? 4.771 2.974 23.171 1.00 89.88 104 LEU A N 1
ATOM 823 C CA . LEU A 1 104 ? 3.469 2.334 22.971 1.00 89.88 104 LEU A CA 1
ATOM 824 C C . LEU A 1 104 ? 3.263 1.884 21.516 1.00 89.88 104 LEU A C 1
ATOM 826 O O . LEU A 1 104 ? 2.794 0.775 21.258 1.00 89.88 104 LEU A O 1
ATOM 830 N N . ASN A 1 105 ? 3.629 2.724 20.546 1.00 90.44 105 ASN A N 1
ATOM 831 C CA . ASN A 1 105 ? 3.530 2.366 19.131 1.00 90.44 105 ASN A CA 1
ATOM 832 C C . ASN A 1 105 ? 4.477 1.220 18.754 1.00 90.44 105 ASN A C 1
ATOM 834 O O . ASN A 1 105 ? 4.071 0.326 18.011 1.00 90.44 105 ASN A O 1
ATOM 838 N N . LYS A 1 106 ? 5.697 1.203 19.305 1.00 88.75 106 LYS A N 1
ATOM 839 C CA . LYS A 1 106 ? 6.650 0.099 19.118 1.00 88.75 106 LYS A CA 1
ATOM 840 C C . LYS A 1 106 ? 6.095 -1.218 19.674 1.00 88.75 106 LYS A C 1
ATOM 842 O O . LYS A 1 106 ? 6.136 -2.232 18.981 1.00 88.75 106 LYS A O 1
ATOM 847 N N . ALA A 1 107 ? 5.491 -1.188 20.862 1.00 88.94 107 ALA A N 1
ATOM 848 C CA . ALA A 1 107 ? 4.831 -2.350 21.456 1.00 88.94 107 ALA A CA 1
ATOM 849 C C . ALA A 1 107 ? 3.648 -2.850 20.609 1.00 88.94 107 ALA A C 1
ATOM 851 O O . ALA A 1 107 ? 3.523 -4.049 20.365 1.00 88.94 107 ALA A O 1
ATOM 852 N N . LYS A 1 108 ? 2.824 -1.942 20.065 1.00 88.94 108 LYS A N 1
ATOM 853 C CA . LYS A 1 108 ? 1.716 -2.300 19.158 1.00 88.94 108 LYS A CA 1
ATOM 854 C C . LYS A 1 108 ? 2.202 -2.937 17.858 1.00 88.94 108 LYS A C 1
ATOM 856 O O . LYS A 1 108 ? 1.569 -3.865 17.359 1.00 88.94 108 LYS A O 1
ATOM 861 N N . GLN A 1 109 ? 3.297 -2.434 17.289 1.00 89.81 109 GLN A N 1
ATOM 862 C CA . GLN A 1 109 ? 3.902 -3.030 16.097 1.00 89.81 109 GLN A CA 1
ATOM 863 C C . GLN A 1 109 ? 4.418 -4.439 16.395 1.00 89.81 109 GLN A C 1
ATOM 865 O O . GLN A 1 109 ? 4.119 -5.356 15.636 1.00 89.81 109 GLN A O 1
ATOM 870 N N . 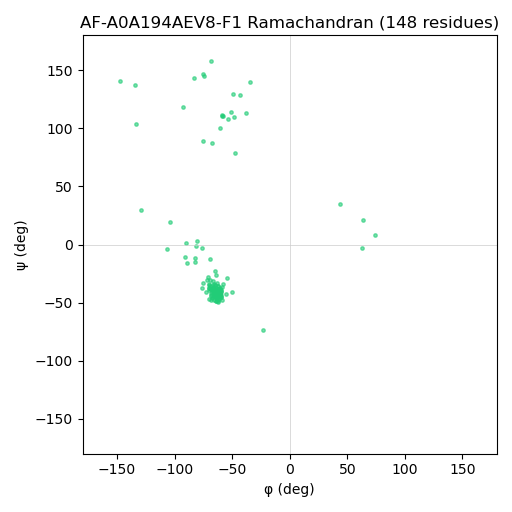TYR A 1 110 ? 5.090 -4.619 17.534 1.00 88.12 110 TYR A N 1
ATOM 871 C CA . TYR A 1 110 ? 5.573 -5.925 17.977 1.00 88.12 110 TYR A CA 1
ATOM 872 C C . TYR A 1 110 ? 4.430 -6.926 18.219 1.00 88.12 110 TYR A C 1
ATOM 874 O O . TYR A 1 110 ? 4.499 -8.077 17.795 1.00 88.12 110 TYR A O 1
ATOM 882 N N . GLN A 1 111 ? 3.330 -6.491 18.838 1.00 87.81 111 GLN A N 1
ATOM 883 C CA . GLN A 1 111 ? 2.151 -7.338 19.044 1.00 87.81 111 GLN A CA 1
ATOM 884 C C . GLN A 1 111 ? 1.557 -7.827 17.713 1.00 87.81 111 GLN A C 1
ATOM 886 O O . GLN A 1 111 ? 1.178 -8.992 17.589 1.00 87.81 111 GLN A O 1
ATOM 891 N N . LYS A 1 112 ? 1.509 -6.946 16.704 1.00 86.25 112 LYS A N 1
ATOM 892 C CA . LYS A 1 112 ? 1.013 -7.276 15.361 1.00 86.25 112 LYS A CA 1
ATOM 893 C C . LYS A 1 112 ? 1.946 -8.210 14.594 1.00 86.25 112 LYS A C 1
ATOM 895 O O . LYS A 1 112 ? 1.451 -9.061 13.864 1.00 86.25 112 LYS A O 1
ATOM 900 N N . SER A 1 113 ? 3.263 -8.051 14.732 1.00 85.50 113 SER A N 1
ATOM 901 C CA . SER A 1 113 ? 4.237 -8.875 14.005 1.00 85.50 113 SER A CA 1
ATOM 902 C C . SER A 1 113 ? 4.372 -10.282 14.573 1.00 85.50 113 SER A C 1
ATOM 904 O O . SER A 1 113 ? 4.630 -11.216 13.823 1.00 85.50 113 SER A O 1
ATOM 906 N N . THR A 1 114 ? 4.223 -10.429 15.890 1.00 76.56 114 THR A N 1
ATOM 907 C CA . THR A 1 114 ? 4.656 -11.645 16.594 1.00 76.56 114 THR A CA 1
ATOM 908 C C . THR A 1 114 ? 3.475 -12.524 17.034 1.00 76.56 114 THR A C 1
ATOM 910 O O . THR A 1 114 ? 3.697 -13.607 17.561 1.00 76.56 114 THR A O 1
ATOM 913 N N . ALA A 1 115 ? 2.224 -12.082 16.816 1.00 72.38 115 ALA A N 1
ATOM 914 C CA . ALA A 1 115 ? 0.984 -12.802 17.152 1.00 72.38 115 ALA A CA 1
ATOM 915 C C . ALA A 1 115 ? 1.007 -13.456 18.550 1.00 72.38 115 ALA A C 1
ATOM 917 O O . ALA A 1 115 ? 0.459 -14.533 18.767 1.00 72.38 115 ALA A O 1
ATOM 918 N N . THR A 1 116 ? 1.657 -12.801 19.515 1.00 72.25 116 THR A N 1
ATOM 919 C CA . THR A 1 116 ? 2.029 -13.401 20.804 1.00 72.25 116 THR A CA 1
ATOM 920 C C . THR A 1 116 ? 0.841 -13.693 21.713 1.00 72.25 116 THR A C 1
ATOM 922 O O . THR A 1 116 ? 1.024 -14.328 22.746 1.00 72.25 116 THR A O 1
ATOM 925 N N . GLY A 1 117 ? -0.355 -13.177 21.401 1.00 78.81 117 GLY A N 1
ATOM 926 C CA . GLY A 1 117 ? -1.537 -13.244 22.271 1.00 78.81 117 GLY A CA 1
ATOM 927 C C . GLY A 1 117 ? -1.375 -12.506 23.607 1.00 78.81 117 GLY A C 1
ATOM 928 O O . GLY A 1 117 ? -2.322 -12.437 24.384 1.00 78.81 117 GLY A O 1
ATOM 929 N N . LYS A 1 118 ? -0.192 -11.940 23.870 1.00 82.62 118 LYS A N 1
ATOM 930 C CA . LYS A 1 118 ? 0.141 -11.232 25.100 1.00 82.62 118 LYS A CA 1
ATOM 931 C C . LYS A 1 118 ? -0.522 -9.857 25.137 1.00 82.62 118 LYS A C 1
ATOM 933 O O . LYS A 1 118 ? -0.641 -9.207 24.086 1.00 82.62 118 LYS A O 1
ATOM 938 N N . PRO A 1 119 ? -0.934 -9.401 26.329 1.00 85.25 119 PRO A N 1
ATOM 939 C CA . PRO A 1 119 ? -1.461 -8.062 26.507 1.00 85.25 119 PRO A CA 1
ATOM 940 C C . PRO A 1 119 ? -0.353 -7.016 26.303 1.00 85.25 119 PRO A C 1
ATOM 942 O O . PRO A 1 119 ? 0.842 -7.314 26.362 1.00 85.25 119 PRO A O 1
ATOM 945 N N . LEU A 1 120 ? -0.745 -5.783 25.984 1.00 87.38 120 LEU A N 1
ATOM 946 C CA . LEU A 1 120 ? 0.189 -4.758 25.507 1.00 87.38 120 LEU A CA 1
ATOM 947 C C . LEU A 1 120 ? 1.149 -4.287 26.613 1.00 87.38 120 LEU A C 1
ATOM 949 O O . LEU A 1 120 ? 2.297 -3.957 26.331 1.00 87.38 120 LEU A O 1
ATOM 953 N N . GLU A 1 121 ? 0.689 -4.309 27.860 1.00 87.19 121 GLU A N 1
ATOM 954 C CA . GLU A 1 121 ? 1.447 -4.030 29.078 1.00 87.19 121 GLU A CA 1
ATOM 955 C C . GLU A 1 121 ? 2.612 -5.009 29.293 1.00 87.19 121 GLU A C 1
ATOM 957 O O . GLU A 1 121 ? 3.736 -4.571 29.520 1.00 87.19 121 GLU A O 1
ATOM 962 N N . GLU A 1 122 ? 2.402 -6.315 29.100 1.00 85.38 122 GLU A N 1
ATOM 963 C CA . GLU A 1 122 ? 3.484 -7.310 29.174 1.00 85.38 122 GLU A CA 1
ATOM 964 C C . GLU A 1 122 ? 4.518 -7.104 28.063 1.00 85.38 122 GLU A C 1
ATOM 966 O O . GLU A 1 122 ? 5.714 -7.313 28.260 1.00 85.38 122 GLU A O 1
ATOM 971 N N . ILE A 1 123 ? 4.071 -6.680 26.877 1.00 88.06 123 ILE A N 1
ATOM 972 C CA . ILE A 1 123 ? 4.967 -6.385 25.753 1.00 88.06 123 ILE A CA 1
ATOM 973 C C . ILE A 1 123 ? 5.801 -5.133 26.048 1.00 88.06 123 ILE A C 1
ATOM 975 O O . ILE A 1 123 ? 6.970 -5.076 25.670 1.00 88.06 123 ILE A O 1
ATOM 979 N N . LEU A 1 124 ? 5.237 -4.139 26.737 1.00 88.88 124 LEU A N 1
ATOM 980 C CA . LEU A 1 124 ? 5.980 -2.956 27.174 1.00 88.88 124 LEU A CA 1
ATOM 981 C C . LEU A 1 124 ? 7.089 -3.318 28.168 1.00 88.88 124 LEU A C 1
ATOM 983 O O . LEU A 1 124 ? 8.196 -2.793 28.029 1.00 88.88 124 LEU A O 1
ATOM 987 N N . VAL A 1 125 ? 6.827 -4.256 29.084 1.00 90.31 125 VAL A N 1
ATOM 988 C CA . VAL A 1 125 ? 7.852 -4.796 29.990 1.00 90.31 125 VAL A CA 1
ATOM 989 C C . VAL A 1 125 ? 8.914 -5.575 29.218 1.00 90.31 125 VAL A C 1
ATOM 991 O O . VAL A 1 125 ? 10.107 -5.319 29.367 1.00 90.31 125 VAL A O 1
ATOM 994 N N . LEU A 1 126 ? 8.498 -6.464 28.312 1.00 87.69 126 LEU A N 1
ATOM 995 C CA . LEU A 1 126 ? 9.414 -7.266 27.494 1.00 87.69 126 LEU A CA 1
ATOM 996 C C . LEU A 1 126 ? 10.361 -6.404 26.643 1.00 87.69 126 LEU A C 1
ATOM 998 O O . LEU A 1 126 ? 11.519 -6.756 26.439 1.00 87.69 126 LEU A O 1
ATOM 1002 N N . LEU A 1 127 ? 9.872 -5.269 26.137 1.00 88.06 127 LEU A N 1
ATOM 1003 C CA . LEU A 1 127 ? 10.660 -4.317 25.352 1.00 88.06 127 LEU A CA 1
ATOM 1004 C C . LEU A 1 127 ? 11.535 -3.389 26.214 1.00 88.06 127 LEU A C 1
ATOM 1006 O O . LEU A 1 127 ? 12.153 -2.476 25.658 1.00 88.06 127 LEU A O 1
ATOM 1010 N N . GLY A 1 128 ? 11.554 -3.569 27.540 1.00 87.88 128 GLY A N 1
ATOM 1011 C CA . GLY A 1 128 ? 12.277 -2.715 28.488 1.00 87.88 128 GLY A CA 1
ATOM 1012 C C . GLY A 1 128 ? 11.760 -1.275 28.521 1.00 87.88 128 GLY A C 1
ATOM 1013 O O . GLY A 1 128 ? 12.497 -0.359 28.867 1.00 87.88 128 GLY A O 1
ATOM 1014 N N . SER A 1 129 ? 10.520 -1.050 28.074 1.00 87.38 129 SER A N 1
ATOM 1015 C CA . SER A 1 129 ? 9.891 0.279 28.039 1.00 87.38 129 SER A CA 1
ATOM 1016 C C . SER A 1 129 ? 9.110 0.601 29.312 1.00 87.38 129 SER A C 1
ATOM 1018 O O . SER A 1 129 ? 8.686 1.739 29.479 1.00 87.38 129 SER A O 1
ATOM 1020 N N . LEU A 1 130 ? 8.902 -0.396 30.171 1.00 88.44 130 LEU A N 1
ATOM 1021 C CA . LEU A 1 130 ? 8.251 -0.298 31.469 1.00 88.44 130 LEU A CA 1
ATOM 1022 C C . LEU A 1 130 ? 8.904 -1.324 32.403 1.00 88.44 130 LEU A C 1
ATOM 1024 O O . LEU A 1 130 ? 9.211 -2.431 31.967 1.00 88.44 130 LEU A O 1
ATOM 1028 N N . GLU A 1 131 ? 9.123 -0.975 33.665 1.00 88.31 131 GLU A N 1
ATOM 1029 C CA . GLU A 1 131 ? 9.613 -1.920 34.669 1.00 88.31 131 GLU A CA 1
ATOM 1030 C C . GLU A 1 131 ? 8.449 -2.741 35.241 1.00 88.31 131 GLU A C 1
ATOM 1032 O O . GLU A 1 131 ? 7.337 -2.232 35.406 1.00 88.31 131 GLU A O 1
ATOM 1037 N N . GLN A 1 132 ? 8.687 -4.025 35.525 1.00 87.44 132 GLN A N 1
ATOM 1038 C CA . GLN A 1 132 ? 7.645 -4.925 36.035 1.00 87.44 132 GLN A CA 1
ATOM 1039 C C . GLN A 1 132 ? 7.076 -4.422 37.370 1.00 87.44 132 GLN A C 1
ATOM 1041 O O . GLN A 1 132 ? 5.864 -4.446 37.564 1.00 87.44 132 GLN A O 1
ATOM 1046 N N . GLU A 1 133 ? 7.935 -3.901 38.250 1.00 86.62 133 GLU A N 1
ATOM 1047 C CA . GLU A 1 133 ? 7.533 -3.352 39.548 1.00 86.62 133 GLU A CA 1
ATOM 1048 C C . GLU A 1 133 ? 6.578 -2.158 39.390 1.00 86.62 133 GLU A C 1
ATOM 1050 O O . GLU A 1 133 ? 5.539 -2.102 40.046 1.00 86.62 133 GLU A O 1
ATOM 1055 N N . THR A 1 134 ? 6.854 -1.263 38.436 1.00 84.94 134 THR A N 1
ATOM 1056 C CA . THR A 1 134 ? 5.991 -0.113 38.126 1.00 84.94 134 THR A CA 1
ATOM 1057 C C . THR A 1 134 ? 4.635 -0.538 37.562 1.00 84.94 134 THR A C 1
ATOM 1059 O O . THR A 1 134 ? 3.612 0.073 37.873 1.00 84.94 134 THR A O 1
ATOM 1062 N N . LEU A 1 135 ? 4.598 -1.585 36.730 1.00 86.50 135 LEU A N 1
ATOM 1063 C CA . LEU A 1 135 ? 3.339 -2.130 36.223 1.00 86.50 135 LEU A CA 1
ATOM 1064 C C . LEU A 1 135 ? 2.498 -2.726 37.359 1.00 86.50 135 LEU A C 1
ATOM 1066 O O . LEU A 1 135 ? 1.296 -2.467 37.434 1.00 86.50 135 LEU A O 1
ATOM 1070 N N . ASP A 1 136 ? 3.126 -3.487 38.253 1.00 87.00 136 ASP A N 1
ATOM 1071 C CA . ASP A 1 136 ? 2.449 -4.123 39.383 1.00 87.00 136 A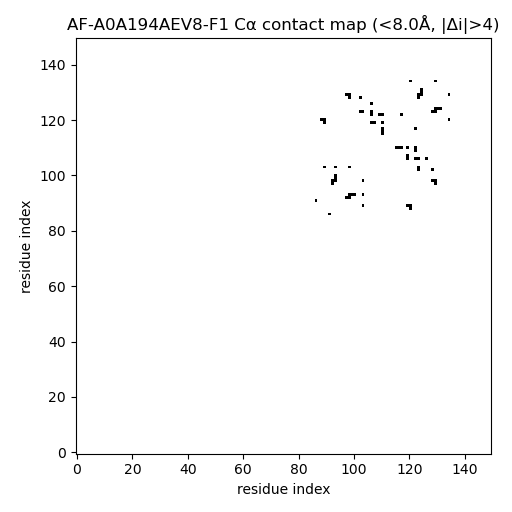SP A CA 1
ATOM 1072 C C . ASP A 1 136 ? 1.917 -3.083 40.382 1.00 87.00 136 ASP A C 1
ATOM 1074 O O . ASP A 1 136 ? 0.779 -3.194 40.852 1.00 87.00 136 ASP A O 1
ATOM 1078 N N . GLU A 1 137 ? 2.691 -2.032 40.664 1.00 85.12 137 GLU A N 1
ATOM 1079 C CA . GLU A 1 137 ? 2.258 -0.898 41.487 1.00 85.12 137 GLU A CA 1
ATOM 1080 C C . GLU A 1 137 ? 1.077 -0.154 40.846 1.00 85.12 137 GLU A C 1
ATOM 1082 O O . GLU A 1 137 ? 0.068 0.117 41.507 1.00 85.12 137 GLU A O 1
ATOM 1087 N N . PHE A 1 138 ? 1.142 0.094 39.534 1.00 85.62 138 PHE A N 1
ATOM 1088 C CA . PHE A 1 138 ? 0.057 0.729 38.791 1.00 85.62 138 PHE A CA 1
ATOM 1089 C C . PHE A 1 138 ? -1.239 -0.095 38.844 1.00 85.62 138 PHE A C 1
ATOM 1091 O O . PHE A 1 138 ? -2.312 0.450 39.122 1.00 85.62 138 PHE A O 1
ATOM 1098 N N . LEU A 1 139 ? -1.156 -1.415 38.654 1.00 84.81 139 LEU A N 1
ATOM 1099 C CA . LEU A 1 139 ? -2.313 -2.312 38.739 1.00 84.81 139 LEU A CA 1
ATOM 1100 C C . LEU A 1 139 ? -2.914 -2.351 40.150 1.00 84.81 139 LEU A C 1
ATOM 1102 O O . LEU A 1 139 ? -4.140 -2.317 40.292 1.00 84.81 139 LEU A O 1
ATOM 1106 N N . ARG A 1 140 ? -2.073 -2.359 4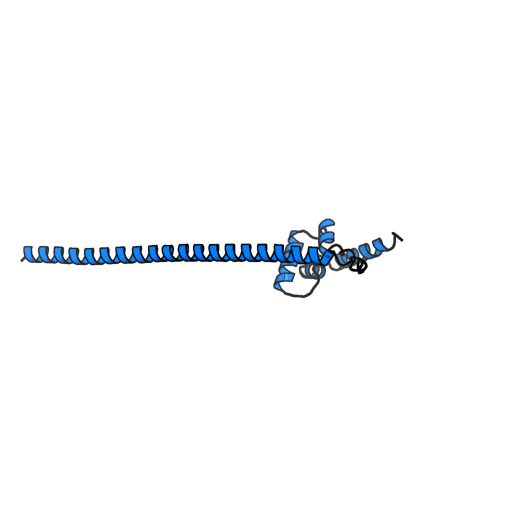1.193 1.00 84.25 140 ARG A N 1
ATOM 1107 C CA . ARG A 1 140 ? -2.524 -2.265 42.593 1.00 84.25 140 ARG A CA 1
ATOM 1108 C C . ARG A 1 140 ? -3.235 -0.943 42.873 1.00 84.25 140 ARG A C 1
ATOM 1110 O O . ARG A 1 140 ? -4.294 -0.951 43.498 1.00 84.25 140 ARG A O 1
ATOM 1117 N N . SER A 1 141 ? -2.702 0.174 42.375 1.00 80.69 141 SER A N 1
ATOM 1118 C CA . SER A 1 141 ? -3.303 1.502 42.568 1.00 80.69 141 SER A CA 1
ATOM 1119 C C . SER A 1 141 ? -4.705 1.609 41.950 1.00 80.69 141 SER A C 1
ATOM 1121 O O . SER A 1 141 ? -5.619 2.155 42.569 1.00 80.69 141 SER A O 1
ATOM 1123 N N . GLN A 1 142 ? -4.918 1.004 40.774 1.00 77.31 142 GLN A N 1
ATOM 1124 C CA . GLN A 1 142 ? -6.233 0.981 40.130 1.00 77.31 142 GLN A CA 1
ATOM 1125 C C . GLN A 1 142 ? -7.242 0.101 40.868 1.00 77.31 142 GLN A C 1
ATOM 1127 O O . GLN A 1 142 ? -8.414 0.462 40.963 1.00 77.31 142 GLN A O 1
ATOM 1132 N N . GLN A 1 143 ? -6.800 -1.031 41.419 1.00 72.81 143 GLN A N 1
ATOM 1133 C CA . GLN A 1 143 ? -7.664 -1.895 42.225 1.00 72.81 143 GLN A CA 1
ATOM 1134 C C . GLN A 1 143 ? -8.058 -1.229 43.550 1.00 72.81 143 GLN A C 1
ATOM 1136 O O . GLN A 1 143 ? -9.214 -1.323 43.955 1.00 72.81 143 GLN A O 1
ATOM 1141 N N . ALA A 1 144 ? -7.139 -0.497 44.188 1.00 67.38 144 ALA A N 1
ATOM 1142 C CA . ALA A 1 144 ? -7.412 0.237 45.424 1.00 67.38 144 ALA A CA 1
ATOM 1143 C C . ALA A 1 144 ? -8.397 1.407 45.220 1.00 67.38 144 ALA A C 1
ATOM 1145 O O . ALA A 1 144 ? -9.258 1.645 46.067 1.00 67.38 144 ALA A O 1
ATOM 1146 N N . GLY A 1 145 ? -8.331 2.101 44.077 1.00 59.19 145 GLY A N 1
ATOM 1147 C CA . GLY A 1 145 ? -9.245 3.202 43.744 1.00 59.19 145 GLY A CA 1
ATOM 1148 C C . GLY A 1 145 ? -10.716 2.792 43.576 1.00 59.19 145 GLY A C 1
ATOM 1149 O O . GLY A 1 145 ? -11.602 3.621 43.772 1.00 59.19 145 GLY A O 1
ATOM 1150 N N . MET A 1 146 ? -11.003 1.518 43.273 1.00 53.03 146 MET A N 1
ATOM 1151 C CA . MET A 1 146 ? -12.380 1.012 43.135 1.00 53.03 146 MET A CA 1
ATOM 1152 C C . MET A 1 146 ? -13.051 0.657 44.474 1.00 53.03 146 MET A C 1
ATOM 1154 O O . MET A 1 146 ? -14.260 0.446 44.495 1.00 53.03 146 MET A O 1
ATOM 1158 N N . VAL A 1 147 ? -12.311 0.603 45.589 1.00 53.78 147 VAL A N 1
ATOM 1159 C CA . VAL A 1 147 ? -12.856 0.194 46.903 1.00 53.78 147 VAL A CA 1
ATOM 1160 C C . VAL A 1 147 ? -13.416 1.377 47.708 1.00 53.78 147 VAL A C 1
ATOM 1162 O O . VAL A 1 147 ? -14.202 1.174 48.623 1.00 53.78 147 VAL A O 1
ATOM 1165 N N . ASN A 1 148 ? -13.087 2.622 47.344 1.00 47.16 148 ASN A N 1
ATOM 1166 C CA . ASN A 1 148 ? -13.421 3.814 48.141 1.00 47.16 148 ASN A CA 1
ATOM 1167 C C . ASN A 1 148 ? -14.598 4.653 47.596 1.00 47.16 148 ASN A C 1
ATOM 1169 O O . ASN A 1 148 ? -14.725 5.829 47.926 1.00 47.16 148 ASN A O 1
ATOM 1173 N N . THR A 1 149 ? -15.442 4.074 46.736 1.00 52.19 149 THR A N 1
ATOM 1174 C CA . THR A 1 149 ? -16.629 4.747 46.157 1.00 52.19 149 THR A CA 1
ATOM 1175 C C . THR A 1 149 ? -17.917 3.926 46.299 1.00 52.19 149 THR A C 1
ATOM 1177 O O . THR A 1 149 ? -18.817 4.038 45.467 1.00 52.19 149 THR A O 1
ATOM 1180 N N . ALA A 1 150 ? -18.001 3.106 47.350 1.00 39.47 150 ALA A N 1
ATOM 1181 C CA . ALA A 1 150 ? -19.215 2.397 47.753 1.00 39.47 150 ALA A CA 1
ATOM 1182 C C . ALA A 1 150 ? -19.757 2.961 49.071 1.00 39.47 150 ALA A C 1
ATOM 1184 O O . ALA A 1 150 ? -18.927 3.239 49.966 1.00 39.47 150 ALA A O 1
#

InterPro domains:
  IPR037257 Type II secretion system protein GspE, N-terminal superfamily [SSF160246] (85-142)

Solvent-accessible surface area (backbone atoms only — not comparable to full-atom values): 8767 Å² total; per-residue (Å²): 112,71,69,59,54,56,53,52,51,55,54,52,50,55,53,52,52,54,51,51,52,54,51,53,55,56,51,53,53,55,51,52,50,52,53,52,53,50,54,54,50,50,52,51,52,51,56,49,52,54,51,52,51,51,50,51,50,53,51,52,52,51,52,48,52,52,49,61,64,57,65,74,55,89,72,91,64,77,82,73,75,75,72,72,78,75,72,58,63,65,57,51,38,36,76,73,66,68,31,53,71,68,56,54,51,51,34,52,51,49,48,68,74,62,69,68,85,66,57,67,59,62,42,28,35,74,71,71,55,37,57,66,69,60,52,53,51,52,55,52,52,58,59,56,63,68,67,78,79,122

Secondary structure (DSSP, 8-state):
-HHHHHHHHHHHHHHHHHHHHHHHHHHHHHHHHHHHHHHHHHHHHHHHHHHHHHHHHHHHHHHHHHHHHHTTS---------------HHHHHHHTTSS-HHHHHHHHHHHHHH-----HHHHHHHTTSS-HHHHHHHHHHHHHHTSS--

Foldseek 3Di:
DVVVVVVVVVVVVVVVVVVVVVVVVVVVVVVVVVVVVVVVVVVVVVVVVVVVVVVVVVVVVVVVVVVVVVVPPPPPDPPPPPPPPPPQLLVVCCVVVLAPPVLLVVLVVCCVVPVPPDRSLVSCCVVVRHPPVRVVVSVVVVVVVVVPPD

Mean predicted aligned error: 18.33 Å

Radius of gyration: 36.16 Å; Cα contacts (8 Å, |Δi|>4): 37; chains: 1; bounding box: 79×23×108 Å

pLDDT: mean 82.51, std 14.14, range [39.47, 96.88]

Sequence (150 aa):
MFILYSCLIVLAFGIVDAIIFKYIQTWESRSLAKIRNKDDQLTKTYQAMVKETQQIKAKAEALRLERQANEQVPSSKAPRAIAQPRQNIALQLVQQGLVSGKQLNKAKQYQKSTATGKPLEEILVLLGSLEQETLDEFLRSQQAGMVNTA